Protein AF-A0A7C2MBT2-F1 (afdb_monomer)

Nearest PDB structures (foldseek):
  7o3x-assembly1_E  TM=3.309E-01  e=7.100E+00  Synechocystis sp. PCC 6803 substr. Kazusa
  7o3y-assembly1_E  TM=3.333E-01  e=7.543E+00  Synechocystis sp. PCC 6803 substr. Kazusa
  2rd0-assembly1_B  TM=3.664E-01  e=9.608E+00  Homo sapiens

Mean predicted aligned error: 7.95 Å

pLDDT: mean 87.34, std 17.24, range [33.19, 97.88]

Sequence (117 aa):
MTTVTIEDKYVEALSALGDIQAAVDLALHRYTIEQITAKIAHLRRRAAEYQARYGLDYSTFVHRVAEDESFVHAVETNISPTWEIDLADWEFCTKGIEDWTNNFEMEPRYAEERYLP

Radius of gyration: 22.5 Å; Cα contacts (8 Å, |Δi|>4): 49; chains: 1; bounding box: 46×38×55 Å

Structure (mmCIF, N/CA/C/O backbone):
data_AF-A0A7C2MBT2-F1
#
_entry.id   AF-A0A7C2MBT2-F1
#
loop_
_atom_site.group_PDB
_atom_site.id
_atom_site.type_symbol
_atom_site.label_atom_id
_atom_site.label_alt_id
_atom_site.label_comp_id
_atom_site.label_asym_id
_atom_site.label_entity_id
_atom_site.label_seq_id
_atom_site.pdbx_PDB_ins_code
_atom_site.Cartn_x
_atom_site.Cartn_y
_atom_site.Cartn_z
_atom_site.occupancy
_atom_site.B_iso_or_equiv
_atom_site.auth_seq_id
_atom_site.auth_comp_id
_atom_site.auth_asym_id
_atom_site.auth_atom_id
_atom_site.pdbx_PDB_model_num
ATOM 1 N N . MET A 1 1 ? 0.068 -0.090 28.582 1.00 57.78 1 MET A N 1
ATOM 2 C CA . MET A 1 1 ? -1.279 0.511 28.516 1.00 57.78 1 MET A CA 1
ATOM 3 C C . MET A 1 1 ? -1.139 1.944 28.061 1.00 57.78 1 MET A C 1
ATOM 5 O O . MET A 1 1 ? -0.291 2.650 28.593 1.00 57.78 1 MET A O 1
ATOM 9 N N . THR A 1 2 ? -1.955 2.338 27.093 1.00 79.06 2 THR A N 1
ATOM 10 C CA . THR A 1 2 ? -2.062 3.714 26.601 1.00 79.06 2 THR A CA 1
ATOM 11 C C . THR A 1 2 ? -3.475 4.189 26.915 1.00 79.06 2 THR A C 1
ATOM 13 O O . THR A 1 2 ? -4.417 3.426 26.718 1.00 79.06 2 THR A O 1
ATOM 16 N N . THR A 1 3 ? -3.632 5.409 27.426 1.00 87.50 3 THR A N 1
ATOM 17 C CA . THR A 1 3 ? -4.951 5.974 27.745 1.00 87.50 3 THR A CA 1
ATOM 18 C C . THR A 1 3 ? -5.448 6.814 26.577 1.00 87.50 3 THR A C 1
ATOM 20 O O . THR A 1 3 ? -4.705 7.638 26.048 1.00 87.50 3 THR A O 1
ATOM 23 N N . VAL A 1 4 ? -6.710 6.621 26.198 1.00 84.25 4 VAL A N 1
ATOM 24 C CA . VAL A 1 4 ? -7.413 7.412 25.182 1.00 84.25 4 VAL A CA 1
ATOM 25 C C . VAL A 1 4 ? -8.663 8.033 25.792 1.00 84.25 4 VAL A C 1
ATOM 27 O O . VAL A 1 4 ? -9.378 7.385 26.552 1.00 84.25 4 VAL A O 1
ATOM 30 N N . THR A 1 5 ? -8.910 9.299 25.469 1.00 90.88 5 THR A N 1
ATOM 31 C CA . THR A 1 5 ? -10.104 10.024 25.911 1.00 90.88 5 THR A CA 1
ATOM 32 C C . THR A 1 5 ? -11.270 9.701 24.984 1.00 90.88 5 THR A C 1
ATOM 34 O O . THR A 1 5 ? -11.134 9.811 23.766 1.00 90.88 5 THR A O 1
ATOM 37 N N . ILE A 1 6 ? -12.417 9.344 25.557 1.00 88.38 6 ILE A N 1
ATOM 38 C CA . ILE A 1 6 ? -13.667 9.094 24.832 1.00 88.38 6 ILE A CA 1
ATOM 39 C C . ILE A 1 6 ? -14.788 9.947 25.423 1.00 88.38 6 ILE A C 1
ATOM 41 O O . ILE A 1 6 ? -14.749 10.287 26.602 1.00 88.38 6 ILE A O 1
ATOM 45 N N . GLU A 1 7 ? -15.765 10.326 24.599 1.00 93.44 7 GLU A N 1
ATOM 46 C CA . GLU A 1 7 ? -16.924 11.082 25.079 1.00 93.44 7 GLU A CA 1
ATOM 47 C C . GLU A 1 7 ? -17.812 10.215 25.983 1.00 93.44 7 GLU A C 1
ATOM 49 O O . GLU A 1 7 ? -18.120 9.069 25.639 1.00 93.44 7 GLU A O 1
ATOM 54 N N . ASP A 1 8 ? -18.302 10.800 27.079 1.00 92.50 8 ASP A N 1
ATOM 55 C CA . ASP A 1 8 ? -19.119 10.117 28.093 1.00 92.50 8 ASP A CA 1
ATOM 56 C C . ASP A 1 8 ? -20.351 9.419 27.500 1.00 92.50 8 ASP A C 1
ATOM 58 O O . ASP A 1 8 ? -20.700 8.315 27.912 1.00 92.50 8 ASP A O 1
ATOM 62 N N . LYS A 1 9 ? -20.953 9.992 26.449 1.00 93.56 9 LYS A N 1
ATOM 63 C CA . LYS A 1 9 ? -22.111 9.400 25.754 1.00 93.56 9 LYS A CA 1
ATOM 64 C C . LYS A 1 9 ? -21.844 7.982 25.231 1.00 93.56 9 LYS A C 1
ATOM 66 O O . LYS A 1 9 ? -22.758 7.162 25.179 1.00 93.56 9 LYS A O 1
ATOM 71 N N . TYR A 1 10 ? -20.606 7.684 24.827 1.00 90.06 10 TYR A N 1
ATOM 72 C CA . TYR A 1 10 ? -20.228 6.348 24.364 1.00 90.06 10 TYR A CA 1
ATOM 73 C C . TYR A 1 10 ? -19.991 5.405 25.541 1.00 90.06 10 TYR A C 1
ATOM 75 O O . TYR A 1 10 ? -20.359 4.237 25.459 1.00 90.06 10 TYR A O 1
ATOM 83 N N . VAL A 1 11 ? -19.431 5.911 26.644 1.00 90.38 11 VAL A N 1
ATOM 84 C CA . VAL A 1 11 ? -19.243 5.147 27.885 1.00 90.38 11 VAL A CA 1
ATOM 85 C C . VAL A 1 11 ? -20.592 4.719 28.444 1.00 90.38 11 VAL A C 1
ATOM 87 O O . VAL A 1 11 ? -20.781 3.539 28.714 1.00 90.38 11 VAL A O 1
ATOM 90 N N . GLU A 1 12 ? -21.546 5.641 28.568 1.00 90.69 12 GLU A N 1
ATOM 91 C CA . GLU A 1 12 ? -22.898 5.356 29.060 1.00 90.69 12 GLU A CA 1
ATOM 92 C C . GLU A 1 12 ? -23.613 4.313 28.194 1.00 90.69 12 GLU A C 1
ATOM 94 O O . GLU A 1 12 ? -24.139 3.326 28.712 1.00 90.69 12 GLU A O 1
ATOM 99 N N . ALA A 1 13 ? -23.576 4.488 26.868 1.00 90.19 13 ALA A N 1
ATOM 100 C CA . ALA A 1 13 ? -24.195 3.554 25.935 1.00 90.19 13 ALA A CA 1
ATOM 101 C C . ALA A 1 13 ? -23.555 2.157 25.994 1.00 90.19 13 ALA A C 1
ATOM 103 O O . ALA A 1 13 ? -24.272 1.161 26.043 1.00 90.19 13 ALA A O 1
ATOM 104 N N . LEU A 1 14 ? -22.221 2.065 26.013 1.00 89.00 14 LEU A N 1
ATOM 105 C CA . LEU A 1 14 ? -21.512 0.782 26.051 1.00 89.00 14 LEU A CA 1
ATOM 106 C C . LEU A 1 14 ? -21.637 0.091 27.414 1.00 89.00 14 LEU A C 1
ATOM 108 O O . LEU A 1 14 ? -21.810 -1.124 27.454 1.00 89.00 14 LEU A O 1
ATOM 112 N N . SER A 1 15 ? -21.640 0.854 28.513 1.00 89.12 15 SER A N 1
ATOM 113 C CA . SER A 1 15 ? -21.834 0.326 29.874 1.00 89.12 15 SER A CA 1
ATOM 114 C C . SER A 1 15 ? -23.186 -0.365 30.025 1.00 89.12 15 SER A C 1
ATOM 116 O O . SER A 1 15 ? -23.295 -1.382 30.703 1.00 89.12 15 SER A O 1
ATOM 118 N N . ALA A 1 16 ? -24.227 0.176 29.383 1.00 91.50 16 ALA A N 1
ATOM 119 C CA . ALA A 1 16 ? -25.557 -0.427 29.377 1.00 91.50 16 ALA A CA 1
ATOM 120 C C . ALA A 1 16 ? -25.608 -1.756 28.597 1.00 91.50 16 ALA A C 1
ATOM 122 O O . ALA A 1 16 ? -26.509 -2.563 28.824 1.00 91.50 16 ALA A O 1
ATOM 123 N N . LEU A 1 17 ? -24.660 -1.984 27.681 1.00 88.50 17 LEU A N 1
ATOM 124 C CA . LEU A 1 17 ? -24.587 -3.173 26.827 1.00 88.50 17 LEU A CA 1
ATOM 125 C C . LEU A 1 17 ? -23.638 -4.254 27.367 1.00 88.50 17 LEU A C 1
ATOM 127 O O . LEU A 1 17 ? -23.700 -5.390 26.899 1.00 88.50 17 LEU A O 1
ATOM 131 N N . GLY A 1 18 ? -22.790 -3.931 28.348 1.00 89.88 18 GLY A N 1
ATOM 132 C CA . GLY A 1 18 ? -21.921 -4.893 29.020 1.00 89.88 18 GLY A CA 1
ATOM 133 C C . GLY A 1 18 ? -20.509 -4.366 29.261 1.00 89.88 18 GLY A C 1
ATOM 134 O O . GLY A 1 18 ? -20.313 -3.227 29.681 1.00 89.88 18 GLY A O 1
ATOM 135 N N . ASP A 1 19 ? -19.519 -5.229 29.037 1.00 90.69 19 ASP A N 1
ATOM 136 C CA . ASP A 1 19 ? -18.109 -4.913 29.259 1.00 90.69 19 ASP A CA 1
ATOM 137 C C . ASP A 1 19 ? -17.586 -3.919 28.208 1.00 90.69 19 ASP A C 1
ATOM 139 O O . ASP A 1 19 ? -17.388 -4.255 27.036 1.00 90.69 19 ASP A O 1
ATOM 143 N N . ILE A 1 20 ? -17.342 -2.684 28.654 1.00 90.31 20 ILE A N 1
ATOM 144 C CA . ILE A 1 20 ? -16.816 -1.594 27.826 1.00 90.31 20 ILE A CA 1
ATOM 145 C C . ILE A 1 20 ? -15.449 -1.956 27.254 1.00 90.31 20 ILE A C 1
ATOM 147 O O . ILE A 1 20 ? -15.187 -1.645 26.094 1.00 90.31 20 ILE A O 1
ATOM 151 N N . GLN A 1 21 ? -14.583 -2.607 28.035 1.00 87.69 21 GLN A N 1
ATOM 152 C CA . GLN A 1 21 ? -13.237 -2.941 27.583 1.00 87.69 21 GLN A CA 1
ATOM 153 C C . GLN A 1 21 ? -13.312 -3.925 26.416 1.00 87.69 21 GLN A C 1
ATOM 155 O O . GLN A 1 21 ? -12.739 -3.664 25.362 1.00 87.69 21 GLN A O 1
ATOM 160 N N . ALA A 1 22 ? -14.113 -4.986 26.551 1.00 89.12 22 ALA A N 1
ATOM 161 C CA . ALA A 1 22 ? -14.337 -5.944 25.472 1.00 89.12 22 ALA A CA 1
ATOM 162 C C . ALA A 1 22 ? -14.957 -5.291 24.221 1.00 89.12 22 ALA A C 1
ATOM 164 O O . ALA A 1 22 ? -14.578 -5.615 23.093 1.00 89.12 22 ALA A O 1
ATOM 165 N N . ALA A 1 23 ? -15.894 -4.352 24.400 1.00 89.62 23 ALA A N 1
ATOM 166 C CA . ALA A 1 23 ? -16.501 -3.624 23.288 1.00 89.62 23 ALA A CA 1
ATOM 167 C C . ALA A 1 23 ? -15.492 -2.719 22.559 1.00 89.62 23 ALA A C 1
ATOM 169 O O . ALA A 1 23 ? -15.475 -2.682 21.326 1.00 89.62 23 ALA A O 1
ATOM 170 N N . VAL A 1 24 ? -14.638 -2.017 23.309 1.00 90.12 24 VAL A N 1
ATOM 171 C CA . VAL A 1 24 ? -13.567 -1.173 22.766 1.00 90.12 24 VAL A CA 1
ATOM 172 C C . VAL A 1 24 ? -12.526 -2.024 22.046 1.00 90.12 24 VAL A C 1
ATOM 174 O O . VAL A 1 24 ? -12.178 -1.703 20.912 1.00 90.12 24 VAL A O 1
ATOM 177 N N . ASP A 1 25 ? -12.084 -3.132 22.639 1.00 89.75 25 ASP A N 1
ATOM 178 C CA . ASP A 1 25 ? -11.103 -4.033 22.027 1.00 89.75 25 ASP A CA 1
ATOM 179 C C . ASP A 1 25 ? -11.623 -4.607 20.703 1.00 89.75 25 ASP A C 1
ATOM 181 O O . ASP A 1 25 ? -10.910 -4.610 19.697 1.00 89.75 25 ASP A O 1
ATOM 185 N N . LEU A 1 26 ? -12.897 -5.012 20.655 1.00 89.56 26 LEU A N 1
ATOM 186 C CA . LEU A 1 26 ? -13.532 -5.481 19.423 1.00 89.56 26 LEU A CA 1
ATOM 187 C C . LEU A 1 26 ? -13.624 -4.377 18.360 1.00 89.56 26 LEU A C 1
ATOM 189 O O . LEU A 1 26 ? -13.372 -4.633 17.179 1.00 89.56 26 LEU A O 1
ATOM 193 N N . ALA A 1 27 ? -14.005 -3.160 18.757 1.00 90.25 27 ALA A N 1
ATOM 194 C CA . ALA A 1 27 ? -14.100 -2.025 17.845 1.00 90.25 27 ALA A CA 1
ATOM 195 C C . ALA A 1 27 ? -12.727 -1.659 17.264 1.00 90.25 27 ALA A C 1
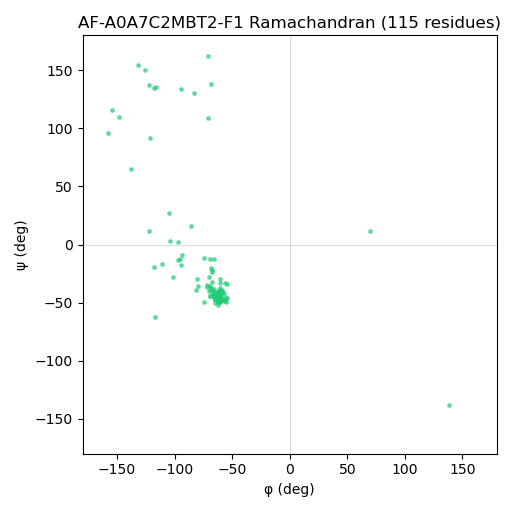ATOM 197 O O . ALA A 1 27 ? -12.606 -1.478 16.052 1.00 90.25 27 ALA A O 1
ATOM 198 N N . LEU A 1 28 ? -11.691 -1.620 18.108 1.00 91.00 28 LEU A N 1
ATOM 199 C CA . LEU A 1 28 ? -10.315 -1.374 17.689 1.00 91.00 28 LEU A CA 1
ATOM 200 C C . LEU A 1 28 ? -9.818 -2.472 16.755 1.00 91.00 28 LEU A C 1
ATOM 202 O O . LEU A 1 28 ? -9.302 -2.153 15.692 1.00 91.00 28 LEU A O 1
ATOM 206 N N . HIS A 1 29 ? -10.040 -3.746 17.082 1.00 89.06 29 HIS A N 1
ATOM 207 C CA . HIS A 1 29 ? -9.633 -4.856 16.223 1.00 89.06 29 HIS A CA 1
ATOM 208 C C . HIS A 1 29 ? -10.259 -4.761 14.823 1.00 89.06 29 HIS A C 1
ATOM 210 O O . HIS A 1 29 ? -9.555 -4.842 13.815 1.00 89.06 29 HIS A O 1
ATOM 216 N N . ARG A 1 30 ? -11.574 -4.509 14.745 1.00 91.00 30 ARG A N 1
ATOM 217 C CA . ARG A 1 30 ? -12.282 -4.325 13.467 1.00 91.00 30 ARG A CA 1
ATOM 218 C C . ARG A 1 30 ? -11.750 -3.133 12.682 1.00 91.00 30 ARG A C 1
ATOM 220 O O . ARG A 1 30 ? -11.489 -3.261 11.489 1.00 91.00 30 ARG A O 1
ATOM 227 N N . TYR A 1 31 ? -11.565 -1.998 13.351 1.00 93.25 31 TYR A N 1
ATOM 228 C CA . TYR A 1 31 ? -11.034 -0.798 12.717 1.00 93.25 31 TYR A CA 1
ATOM 229 C C . TYR A 1 31 ? -9.605 -1.019 12.208 1.00 93.25 31 TYR A C 1
ATOM 231 O O . TYR A 1 31 ? -9.286 -0.642 11.085 1.00 93.25 31 TYR A O 1
ATOM 239 N N . THR A 1 32 ? -8.750 -1.692 12.978 1.00 91.06 32 THR A N 1
ATOM 240 C CA . THR A 1 32 ? -7.387 -2.029 12.559 1.00 91.06 32 THR A CA 1
ATOM 241 C C . THR A 1 32 ? -7.380 -2.911 11.308 1.00 91.06 32 THR A C 1
ATOM 243 O O . THR A 1 32 ? -6.654 -2.591 10.366 1.00 91.06 32 THR A O 1
ATOM 246 N N . ILE A 1 33 ? -8.224 -3.951 11.242 1.00 90.00 33 ILE A N 1
ATOM 247 C CA . ILE A 1 33 ? -8.391 -4.778 10.030 1.00 90.00 33 ILE A CA 1
ATOM 248 C C . ILE A 1 33 ? -8.784 -3.914 8.833 1.00 90.00 33 ILE A C 1
ATOM 250 O O . ILE A 1 33 ? -8.198 -4.034 7.754 1.00 90.00 33 ILE A O 1
ATOM 254 N N . GLU A 1 34 ? -9.781 -3.048 9.013 1.00 92.50 34 GLU A N 1
ATOM 255 C CA . GLU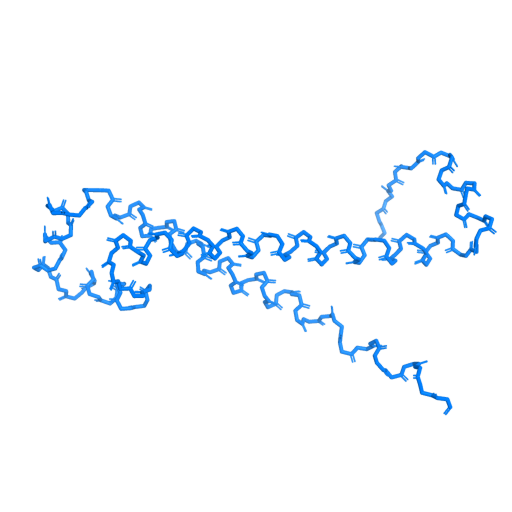 A 1 34 ? -10.289 -2.183 7.953 1.00 92.50 34 GLU A CA 1
ATOM 256 C C . GLU A 1 34 ? -9.193 -1.250 7.426 1.00 92.50 34 GLU A C 1
ATOM 258 O O . GLU A 1 34 ? -8.971 -1.179 6.216 1.00 92.50 34 GLU A O 1
ATOM 263 N N . GLN A 1 35 ? -8.450 -0.595 8.322 1.00 94.56 35 GLN A N 1
ATOM 264 C CA . GLN A 1 35 ? -7.370 0.319 7.950 1.00 94.56 35 GLN A CA 1
ATOM 265 C C . GLN A 1 35 ? -6.230 -0.397 7.220 1.00 94.56 35 GLN A C 1
ATOM 267 O O . GLN A 1 35 ? -5.736 0.105 6.207 1.00 94.56 35 GLN A O 1
ATOM 272 N N . ILE A 1 36 ? -5.831 -1.585 7.680 1.00 90.44 36 ILE A N 1
ATOM 273 C CA . ILE A 1 36 ? -4.789 -2.385 7.022 1.00 90.44 36 ILE A CA 1
ATOM 274 C C . ILE A 1 36 ? -5.258 -2.841 5.641 1.00 90.44 36 ILE A C 1
ATOM 276 O O . ILE A 1 36 ? -4.536 -2.683 4.656 1.00 90.44 36 ILE A O 1
ATOM 280 N N . THR A 1 37 ? -6.492 -3.334 5.538 1.00 91.88 37 THR A N 1
ATOM 281 C CA . THR A 1 37 ? -7.076 -3.766 4.263 1.00 91.88 37 THR A CA 1
ATOM 282 C C . THR A 1 37 ? -7.134 -2.607 3.269 1.00 91.88 37 THR A C 1
ATOM 284 O O . THR A 1 37 ? -6.723 -2.757 2.116 1.00 91.88 37 THR A O 1
ATOM 287 N N . ALA A 1 38 ? -7.575 -1.427 3.714 1.00 94.38 38 ALA A N 1
ATOM 288 C CA . ALA A 1 38 ? -7.597 -0.217 2.899 1.00 94.38 38 ALA A CA 1
ATOM 289 C C . ALA A 1 38 ? -6.185 0.200 2.459 1.00 94.38 38 ALA A C 1
ATOM 291 O O . ALA A 1 38 ? -5.976 0.548 1.292 1.00 94.38 38 ALA A O 1
ATOM 292 N N . LYS A 1 39 ? -5.195 0.111 3.357 1.00 95.06 39 LYS A N 1
ATOM 293 C CA . LYS A 1 39 ? -3.794 0.416 3.050 1.00 95.06 39 LYS A CA 1
ATOM 294 C C . LYS A 1 39 ? -3.223 -0.535 2.000 1.00 95.06 39 LYS A C 1
ATOM 296 O O . LYS A 1 39 ? -2.661 -0.063 1.012 1.00 95.06 39 LYS A O 1
ATOM 301 N N . ILE A 1 40 ? -3.412 -1.843 2.163 1.00 95.31 40 ILE A N 1
ATOM 302 C CA . ILE A 1 40 ? -2.974 -2.859 1.196 1.00 95.31 40 ILE A CA 1
ATOM 303 C C . ILE A 1 40 ? -3.661 -2.639 -0.155 1.00 95.31 40 ILE A C 1
ATOM 305 O O . ILE A 1 40 ? -2.996 -2.650 -1.190 1.00 95.31 40 ILE A O 1
ATOM 309 N N . ALA A 1 41 ? -4.974 -2.392 -0.170 1.00 95.88 41 ALA A N 1
ATOM 310 C CA . ALA A 1 41 ? -5.718 -2.135 -1.401 1.00 95.88 41 ALA A CA 1
ATOM 311 C C . ALA A 1 41 ? -5.203 -0.888 -2.140 1.00 95.88 41 ALA A C 1
ATOM 313 O O . ALA A 1 41 ? -5.068 -0.906 -3.365 1.00 95.88 41 ALA A O 1
ATOM 314 N N . HIS A 1 42 ? -4.872 0.176 -1.405 1.00 96.81 42 HIS A N 1
ATOM 315 C CA . HIS A 1 42 ? -4.274 1.381 -1.970 1.00 96.81 42 HIS A CA 1
ATOM 316 C C . HIS A 1 42 ? -2.897 1.108 -2.595 1.00 96.81 42 HIS A C 1
ATOM 318 O O . HIS A 1 42 ? -2.664 1.500 -3.738 1.00 96.81 42 HIS A O 1
ATOM 324 N N . LEU A 1 43 ? -2.009 0.396 -1.892 1.00 96.94 43 LEU A N 1
ATOM 325 C CA . LEU A 1 43 ? -0.682 0.040 -2.413 1.00 96.94 43 LEU A CA 1
ATOM 326 C C . LEU A 1 43 ? -0.782 -0.875 -3.642 1.00 96.94 43 LEU A C 1
ATOM 328 O O . LEU A 1 43 ? -0.096 -0.643 -4.633 1.00 96.94 43 LEU A O 1
ATOM 332 N N . ARG A 1 44 ? -1.690 -1.862 -3.623 1.00 97.06 44 ARG A N 1
ATOM 333 C CA . ARG A 1 44 ? -1.951 -2.748 -4.772 1.00 97.06 44 ARG A CA 1
ATOM 334 C C . ARG A 1 44 ? -2.434 -1.977 -5.993 1.00 97.06 44 ARG A C 1
ATOM 336 O O . ARG A 1 44 ? -1.996 -2.272 -7.098 1.00 97.06 44 ARG A O 1
ATOM 343 N N . ARG A 1 45 ? -3.314 -0.987 -5.808 1.00 97.69 45 ARG A N 1
ATOM 344 C CA . ARG A 1 45 ? -3.789 -0.143 -6.912 1.00 97.69 45 ARG A CA 1
ATOM 345 C C . ARG A 1 45 ? -2.637 0.627 -7.556 1.00 97.69 45 ARG A C 1
ATOM 347 O O . ARG A 1 45 ? -2.503 0.575 -8.770 1.00 97.69 45 ARG A O 1
ATOM 354 N N . ARG A 1 46 ? -1.783 1.262 -6.750 1.00 97.19 46 ARG A N 1
ATOM 355 C CA . ARG A 1 46 ? -0.600 1.985 -7.249 1.00 97.19 46 ARG A CA 1
ATOM 356 C C . ARG A 1 46 ? 0.385 1.056 -7.959 1.00 97.19 46 ARG A C 1
ATOM 358 O O . ARG A 1 46 ? 0.810 1.348 -9.068 1.00 97.19 46 ARG A O 1
ATOM 365 N N . ALA A 1 47 ? 0.677 -0.109 -7.380 1.00 96.88 47 ALA A N 1
ATOM 366 C CA . ALA A 1 47 ? 1.515 -1.119 -8.029 1.00 96.88 47 ALA A CA 1
ATOM 367 C C . ALA A 1 47 ? 0.938 -1.575 -9.385 1.00 96.88 47 ALA A C 1
ATOM 369 O O . ALA A 1 47 ? 1.679 -1.736 -10.353 1.00 96.88 47 ALA A O 1
ATOM 370 N N . ALA A 1 48 ? -0.387 -1.733 -9.482 1.00 96.94 48 ALA A N 1
ATOM 371 C CA . ALA A 1 48 ? -1.058 -2.091 -10.730 1.00 96.94 48 ALA A CA 1
ATOM 372 C C . ALA A 1 48 ? -0.985 -0.977 -11.791 1.00 96.94 48 ALA A C 1
ATOM 374 O O . ALA A 1 48 ? -0.910 -1.282 -12.980 1.00 96.94 48 ALA A O 1
ATOM 375 N N . GLU A 1 49 ? -0.969 0.299 -11.391 1.00 97.62 49 GLU A N 1
ATOM 376 C CA . GLU A 1 49 ? -0.761 1.425 -12.312 1.00 97.62 49 GLU A CA 1
ATOM 377 C C . GLU A 1 49 ? 0.624 1.356 -12.972 1.00 97.62 49 GLU A C 1
ATOM 379 O O . GLU A 1 49 ? 0.737 1.567 -14.181 1.00 97.62 49 GLU A O 1
ATOM 384 N N . TYR A 1 50 ? 1.664 0.987 -12.219 1.00 97.81 50 TYR A N 1
ATOM 385 C CA . TYR A 1 50 ? 3.005 0.780 -12.770 1.00 97.81 50 TYR A CA 1
ATOM 386 C C . TYR A 1 50 ? 3.087 -0.452 -13.665 1.00 97.81 50 TYR A C 1
ATOM 388 O O . TYR A 1 50 ? 3.603 -0.364 -14.778 1.00 97.81 50 TYR A O 1
ATOM 396 N N . GLN A 1 51 ? 2.499 -1.573 -13.245 1.00 97.31 51 GLN A N 1
ATOM 397 C CA . 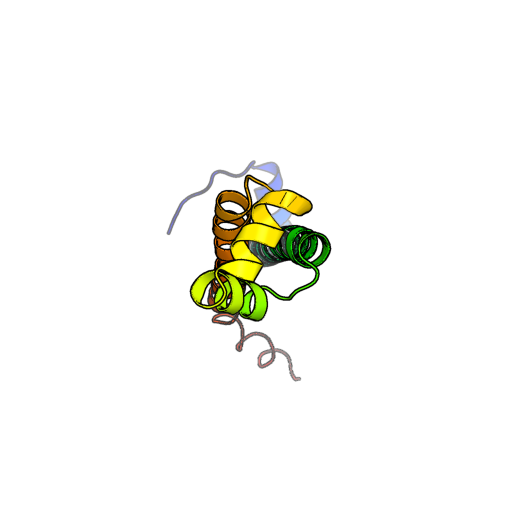GLN A 1 51 ? 2.422 -2.768 -14.084 1.00 97.31 51 GLN A CA 1
ATOM 398 C C . GLN A 1 51 ? 1.710 -2.486 -15.416 1.00 97.31 51 GLN A C 1
ATOM 400 O O . GLN A 1 51 ? 2.158 -2.939 -16.467 1.00 97.31 51 GLN A O 1
ATOM 405 N N . ALA A 1 52 ? 0.632 -1.698 -15.397 1.00 97.56 52 ALA A N 1
ATOM 406 C CA . ALA A 1 52 ? -0.062 -1.282 -16.612 1.00 97.56 52 ALA A CA 1
ATOM 407 C C . ALA A 1 52 ? 0.784 -0.327 -17.473 1.00 97.56 52 ALA A C 1
ATOM 409 O O . ALA A 1 52 ? 0.774 -0.448 -18.696 1.00 97.56 52 ALA A O 1
ATOM 410 N N . ARG A 1 53 ? 1.528 0.599 -16.850 1.00 97.06 53 ARG A N 1
ATOM 411 C CA . ARG A 1 53 ? 2.411 1.554 -17.542 1.00 97.06 53 ARG A CA 1
ATOM 412 C C . ARG A 1 53 ? 3.570 0.860 -18.256 1.00 97.06 53 ARG A C 1
ATOM 414 O O . ARG A 1 53 ? 3.864 1.198 -19.397 1.00 97.06 53 ARG A O 1
ATOM 421 N N . TYR A 1 54 ? 4.222 -0.084 -17.584 1.00 96.75 54 TYR A N 1
ATOM 422 C CA . TYR A 1 54 ? 5.433 -0.745 -18.078 1.00 96.75 54 TYR A CA 1
ATOM 423 C C . TYR A 1 54 ? 5.165 -2.075 -18.790 1.00 96.75 54 TYR A C 1
ATOM 425 O O . TYR A 1 54 ? 6.056 -2.609 -19.446 1.00 96.75 54 TYR A O 1
ATOM 433 N N . GLY A 1 55 ? 3.947 -2.614 -18.679 1.00 96.69 55 GLY A N 1
ATOM 434 C CA . GLY A 1 55 ? 3.531 -3.856 -19.335 1.00 96.69 55 GLY A CA 1
ATOM 435 C C . GLY A 1 55 ? 4.195 -5.120 -18.780 1.00 96.69 55 GLY A C 1
ATOM 436 O O . GLY A 1 55 ? 4.099 -6.179 -19.396 1.00 96.69 55 GLY A O 1
ATOM 437 N N . LEU A 1 56 ? 4.873 -5.017 -17.637 1.00 96.19 56 LEU A N 1
ATOM 438 C CA . LEU A 1 56 ? 5.620 -6.088 -16.977 1.00 96.19 56 LEU A CA 1
ATOM 439 C C . LEU A 1 56 ? 5.246 -6.122 -15.497 1.00 96.19 56 LEU A C 1
ATOM 441 O O . LEU A 1 56 ? 4.848 -5.103 -14.942 1.00 96.19 56 LEU A O 1
ATOM 445 N N . ASP A 1 57 ? 5.376 -7.274 -14.846 1.00 97.19 57 ASP A N 1
ATOM 446 C CA . ASP A 1 57 ? 5.339 -7.322 -13.386 1.00 97.19 57 ASP A CA 1
ATOM 447 C C . ASP A 1 57 ? 6.609 -6.692 -12.780 1.00 97.19 57 ASP A C 1
ATOM 449 O O . ASP A 1 57 ? 7.632 -6.538 -13.454 1.00 97.19 57 ASP A O 1
ATOM 453 N N . TYR A 1 58 ? 6.538 -6.348 -11.491 1.00 96.69 58 TYR A N 1
ATOM 454 C CA . TYR A 1 58 ? 7.620 -5.673 -10.769 1.00 96.69 58 TYR A CA 1
ATOM 455 C C . TYR A 1 58 ? 8.951 -6.429 -10.854 1.00 96.69 58 TYR A C 1
ATOM 457 O O . TYR A 1 58 ? 9.984 -5.829 -11.144 1.00 96.69 58 TYR A O 1
ATOM 465 N N . SER A 1 59 ? 8.932 -7.748 -10.637 1.00 96.75 59 SER A N 1
ATOM 466 C CA . SER A 1 59 ? 10.155 -8.552 -10.575 1.00 96.75 59 SER A CA 1
ATOM 467 C C . SER A 1 59 ? 10.857 -8.620 -11.931 1.00 96.75 59 SER A C 1
ATOM 469 O O . SER A 1 59 ? 12.068 -8.411 -12.017 1.00 96.75 59 SER A O 1
ATOM 471 N N . THR A 1 60 ? 10.084 -8.803 -13.004 1.00 97.56 60 THR A N 1
ATOM 472 C CA . THR A 1 60 ? 10.598 -8.788 -14.373 1.00 97.56 60 THR A CA 1
ATOM 473 C C . THR A 1 60 ? 11.130 -7.406 -14.746 1.00 97.56 60 THR A C 1
ATOM 475 O O . THR A 1 60 ? 12.196 -7.306 -15.353 1.00 97.56 60 THR A O 1
ATOM 478 N N . PHE A 1 61 ? 10.426 -6.331 -14.377 1.00 97.69 61 PHE A N 1
ATOM 479 C CA . PHE A 1 61 ? 10.877 -4.968 -14.661 1.00 97.69 61 PHE A CA 1
ATOM 480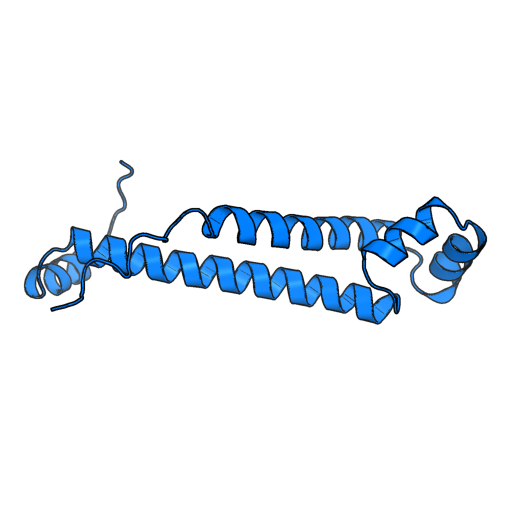 C C . PHE A 1 61 ? 12.218 -4.663 -13.980 1.00 97.69 61 PHE A C 1
ATOM 482 O O . PHE A 1 61 ? 13.153 -4.250 -14.664 1.00 97.69 61 PHE A O 1
ATOM 489 N N . VAL A 1 62 ? 12.341 -4.946 -12.675 1.00 97.31 62 VAL A N 1
ATOM 490 C CA . VAL A 1 62 ? 13.583 -4.778 -11.892 1.00 97.31 62 VAL A CA 1
ATOM 491 C C . VAL A 1 62 ? 14.749 -5.538 -12.520 1.00 97.31 62 VAL A C 1
ATOM 493 O O . VAL A 1 62 ? 15.832 -4.984 -12.687 1.00 97.31 62 VAL A O 1
ATOM 496 N N . HIS A 1 63 ? 14.527 -6.794 -12.904 1.00 97.75 63 HIS A N 1
ATOM 497 C CA . HIS A 1 63 ? 15.561 -7.610 -13.532 1.00 97.75 63 HIS A CA 1
ATOM 498 C C . HIS A 1 63 ? 16.035 -7.006 -14.860 1.00 97.75 63 HIS A C 1
ATOM 500 O O . HIS A 1 63 ? 17.232 -6.940 -15.130 1.00 97.75 63 HIS A O 1
ATOM 506 N N . ARG A 1 64 ? 15.109 -6.541 -15.708 1.00 97.38 64 ARG A N 1
ATOM 507 C CA . ARG A 1 64 ? 15.469 -5.986 -17.019 1.00 97.38 64 ARG A CA 1
ATOM 508 C C . ARG A 1 64 ? 16.185 -4.646 -16.920 1.00 97.38 64 ARG A C 1
ATOM 510 O O . ARG A 1 64 ? 17.143 -4.450 -17.655 1.00 97.38 64 ARG A O 1
ATOM 517 N N . VAL A 1 65 ? 15.784 -3.750 -16.018 1.00 96.50 65 VAL A N 1
ATOM 518 C CA . VAL A 1 65 ? 16.511 -2.476 -15.851 1.00 96.50 65 VAL A CA 1
ATOM 519 C C . VAL A 1 65 ? 17.916 -2.665 -15.271 1.00 96.50 65 VAL A C 1
ATOM 521 O O . VAL A 1 65 ? 18.776 -1.820 -15.492 1.00 96.50 65 VAL A O 1
ATOM 524 N N . ALA A 1 66 ? 18.170 -3.769 -14.560 1.00 95.31 66 ALA A N 1
ATOM 525 C CA . ALA A 1 66 ? 19.488 -4.084 -14.013 1.00 95.31 66 ALA A CA 1
ATOM 526 C C . ALA A 1 66 ? 20.454 -4.697 -15.045 1.00 95.31 66 ALA A C 1
ATOM 528 O O . ALA A 1 66 ? 21.665 -4.527 -14.916 1.00 95.31 66 ALA A O 1
ATOM 529 N N . GLU A 1 67 ? 19.938 -5.418 -16.046 1.00 95.56 67 GLU A N 1
ATOM 530 C CA . GLU A 1 67 ? 20.761 -6.238 -16.951 1.00 95.56 67 GLU A CA 1
ATOM 531 C C . GLU A 1 67 ? 20.712 -5.822 -18.431 1.00 95.56 67 GLU A C 1
ATOM 533 O O . GLU A 1 67 ? 21.599 -6.193 -19.200 1.00 95.56 67 GLU A O 1
ATOM 538 N N . ASP A 1 68 ? 19.695 -5.068 -18.857 1.00 96.62 68 ASP A N 1
ATOM 539 C CA . ASP A 1 68 ? 19.429 -4.750 -20.264 1.00 96.62 68 ASP A CA 1
ATOM 540 C C . ASP A 1 68 ? 19.441 -3.228 -20.493 1.00 96.62 68 ASP A C 1
ATOM 542 O O . ASP A 1 68 ? 18.427 -2.537 -20.388 1.00 96.62 68 ASP A O 1
ATOM 546 N N . GLU A 1 69 ? 20.613 -2.693 -20.845 1.00 96.06 69 GLU A N 1
ATOM 547 C CA . GLU A 1 69 ? 20.809 -1.263 -21.135 1.00 96.06 69 GLU A CA 1
ATOM 548 C C . GLU A 1 69 ? 19.941 -0.779 -22.312 1.00 96.06 69 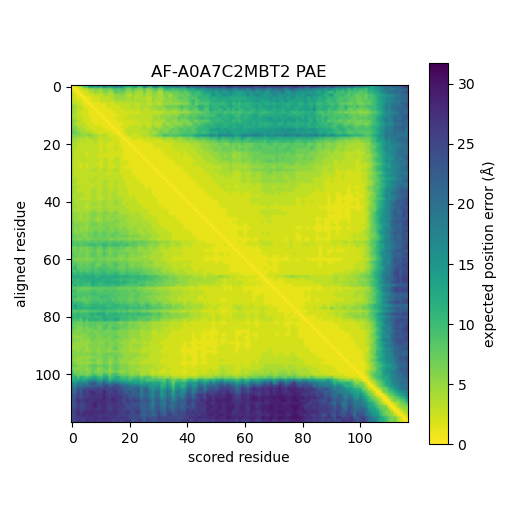GLU A C 1
ATOM 550 O O . GLU A 1 69 ? 19.441 0.348 -22.312 1.00 96.06 69 GLU A O 1
ATOM 555 N N . SER A 1 70 ? 19.694 -1.645 -23.303 1.00 96.75 70 SER A N 1
ATOM 556 C CA . SER A 1 70 ? 18.826 -1.307 -24.439 1.00 96.75 70 SER A CA 1
ATOM 557 C C . SER A 1 70 ? 17.371 -1.155 -24.001 1.00 96.75 70 SER A C 1
ATOM 559 O O . SER A 1 70 ? 16.667 -0.263 -24.480 1.00 96.75 70 SER A O 1
ATOM 561 N N . PHE A 1 71 ? 16.918 -1.993 -23.066 1.00 97.25 71 PHE A N 1
ATOM 562 C CA . PHE A 1 71 ? 15.611 -1.850 -22.437 1.00 97.25 71 PHE A CA 1
ATOM 563 C C . PHE A 1 71 ? 15.509 -0.563 -21.621 1.00 97.25 71 PHE A C 1
ATOM 565 O O . PHE A 1 71 ? 14.526 0.156 -21.791 1.00 97.25 71 PHE A O 1
ATOM 572 N N . VAL A 1 72 ? 16.516 -0.230 -20.806 1.00 97.06 72 VAL A N 1
ATOM 573 C CA . VAL A 1 72 ? 16.541 1.032 -20.042 1.00 97.06 72 VAL A CA 1
ATOM 574 C C . VAL A 1 72 ? 16.379 2.227 -20.977 1.00 97.06 72 VAL A C 1
ATOM 576 O O . VAL A 1 72 ? 15.476 3.041 -20.785 1.00 97.06 72 VAL A O 1
ATOM 579 N N . HIS A 1 73 ? 17.167 2.280 -22.054 1.00 97.12 73 HIS A N 1
ATOM 580 C CA . HIS A 1 73 ? 17.072 3.363 -23.029 1.00 97.12 73 HIS A CA 1
ATOM 581 C C . HIS A 1 73 ? 15.688 3.435 -23.696 1.00 97.12 73 HIS A C 1
ATOM 583 O O . HIS A 1 73 ? 15.137 4.5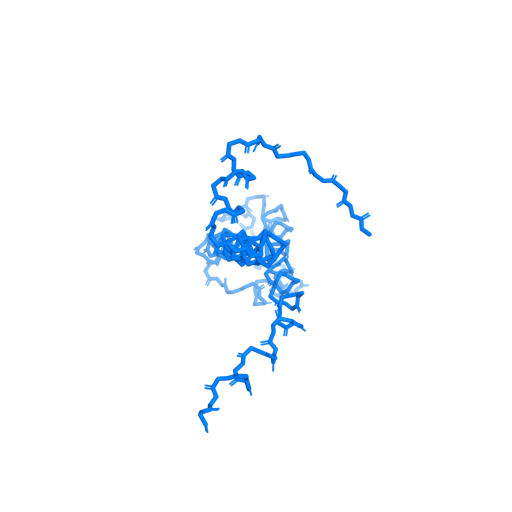21 -23.900 1.00 97.12 73 HIS A O 1
ATOM 589 N N . ALA A 1 74 ? 15.092 2.282 -24.017 1.00 96.88 74 ALA A N 1
ATOM 590 C CA . ALA A 1 74 ? 13.757 2.220 -24.598 1.00 96.88 74 ALA A CA 1
ATOM 591 C C . ALA A 1 74 ? 12.668 2.699 -23.624 1.00 96.88 74 ALA A C 1
ATOM 593 O O . ALA A 1 74 ? 11.753 3.399 -24.057 1.00 96.88 74 ALA A O 1
ATOM 594 N N . VAL A 1 75 ? 12.764 2.351 -22.338 1.00 97.06 75 VAL A N 1
ATOM 595 C CA . VAL A 1 75 ? 11.839 2.802 -21.288 1.00 97.06 75 VAL A CA 1
ATOM 596 C C . VAL A 1 75 ? 11.952 4.310 -21.088 1.00 97.06 75 VAL A C 1
ATOM 598 O O . VAL A 1 75 ? 10.935 5.004 -21.136 1.00 97.06 75 VAL A O 1
ATOM 601 N N . GLU A 1 76 ? 13.172 4.819 -20.923 1.00 97.12 76 GLU A N 1
ATOM 602 C CA . GLU A 1 76 ? 13.434 6.240 -20.687 1.00 97.12 76 GLU A CA 1
ATOM 603 C C . GLU A 1 76 ? 12.950 7.110 -21.853 1.00 97.12 76 GLU A C 1
ATOM 605 O O . GLU A 1 76 ? 12.321 8.149 -21.648 1.00 97.12 76 GLU A O 1
ATOM 610 N N . THR A 1 77 ? 13.179 6.650 -23.085 1.00 96.75 77 THR A N 1
ATOM 611 C CA . THR A 1 77 ? 12.849 7.417 -24.292 1.00 96.75 77 THR A CA 1
ATOM 612 C C . THR A 1 77 ? 11.373 7.312 -24.679 1.00 96.75 77 THR A C 1
ATOM 614 O O . THR A 1 77 ? 10.792 8.295 -25.136 1.00 96.75 77 THR A O 1
ATOM 617 N N . ASN A 1 78 ? 10.757 6.131 -24.539 1.00 96.75 78 ASN A N 1
ATOM 618 C CA . ASN A 1 78 ? 9.440 5.858 -25.133 1.00 96.75 78 ASN A CA 1
ATOM 619 C C . ASN A 1 78 ? 8.301 5.708 -24.121 1.00 96.75 78 ASN A C 1
ATOM 621 O O . ASN A 1 78 ? 7.141 5.758 -24.528 1.00 96.75 78 ASN A O 1
ATOM 625 N N . ILE A 1 79 ? 8.596 5.486 -22.837 1.00 95.81 79 ILE A N 1
ATOM 626 C CA . ILE A 1 79 ? 7.572 5.210 -21.819 1.00 95.81 79 ILE A CA 1
ATOM 627 C C . ILE A 1 79 ? 7.558 6.302 -20.754 1.00 95.81 79 ILE A C 1
ATOM 629 O O . ILE A 1 79 ? 6.540 6.968 -20.571 1.00 95.81 79 ILE A O 1
ATOM 633 N N . SER A 1 80 ? 8.664 6.470 -20.027 1.00 95.00 80 SER A N 1
ATOM 634 C CA . SER A 1 80 ? 8.747 7.394 -18.898 1.00 95.00 80 SER A CA 1
ATOM 635 C C . SER A 1 80 ? 10.196 7.835 -18.673 1.00 95.00 80 SER A C 1
ATOM 637 O O . SER A 1 80 ? 11.017 7.007 -18.275 1.00 95.00 80 SER A O 1
ATOM 639 N N . PRO A 1 81 ? 10.527 9.130 -18.836 1.00 95.62 81 PRO A N 1
ATOM 640 C CA . PRO A 1 81 ? 11.851 9.643 -18.478 1.00 95.62 81 PRO A CA 1
ATOM 641 C C . PRO A 1 81 ? 12.073 9.657 -16.957 1.00 95.62 81 PRO A C 1
ATOM 643 O O . PRO A 1 81 ? 13.189 9.835 -16.490 1.00 95.62 81 PRO A O 1
ATOM 646 N N . THR A 1 82 ? 11.012 9.475 -16.165 1.00 96.44 82 THR A N 1
ATOM 647 C CA . THR A 1 82 ? 11.057 9.422 -14.698 1.00 96.44 82 THR A CA 1
ATOM 648 C C . THR A 1 82 ? 10.902 7.995 -14.176 1.00 96.44 82 THR A C 1
ATOM 650 O O . THR A 1 82 ? 10.393 7.792 -13.072 1.00 96.44 82 THR A O 1
ATOM 653 N N . TRP A 1 83 ? 11.303 6.995 -14.964 1.00 97.12 83 TRP A N 1
ATOM 654 C CA . TRP A 1 83 ? 11.113 5.588 -14.616 1.00 97.12 83 TRP A CA 1
ATOM 655 C C . TRP A 1 83 ? 11.816 5.180 -13.317 1.00 97.12 83 TRP A C 1
ATOM 657 O O . TRP A 1 83 ? 11.305 4.320 -12.611 1.00 97.12 83 TRP A O 1
ATOM 667 N N . GLU A 1 84 ? 12.930 5.817 -12.950 1.00 96.94 84 GLU A N 1
ATOM 668 C CA . GLU A 1 84 ? 13.623 5.553 -11.680 1.00 96.94 84 GLU A CA 1
ATOM 669 C C . GLU A 1 84 ? 12.780 5.969 -10.463 1.00 96.94 84 GLU A C 1
ATOM 671 O O . GLU A 1 84 ? 12.740 5.267 -9.453 1.00 96.94 84 GLU A O 1
ATOM 676 N N . ILE A 1 85 ? 12.056 7.091 -10.569 1.00 97.44 85 ILE A N 1
ATOM 677 C CA . ILE A 1 85 ? 11.141 7.567 -9.519 1.00 97.44 85 ILE A CA 1
ATOM 678 C C . ILE A 1 85 ? 9.942 6.625 -9.418 1.00 97.44 85 ILE A C 1
ATOM 680 O O . ILE A 1 85 ? 9.539 6.243 -8.319 1.00 97.44 85 ILE A O 1
ATOM 684 N N . ASP A 1 86 ? 9.395 6.232 -10.570 1.00 97.50 86 ASP A N 1
ATOM 685 C CA . ASP A 1 86 ? 8.315 5.252 -10.634 1.00 97.50 86 ASP A CA 1
ATOM 686 C C . ASP A 1 86 ? 8.752 3.913 -10.022 1.00 97.50 86 ASP A C 1
ATOM 688 O O . ASP A 1 86 ? 8.000 3.315 -9.259 1.00 97.50 86 ASP A O 1
ATOM 692 N N . LEU A 1 87 ? 9.978 3.463 -10.305 1.00 97.19 87 LEU A N 1
ATOM 693 C CA . LEU A 1 87 ? 10.539 2.229 -9.765 1.00 97.19 87 LEU A CA 1
ATOM 694 C C . LEU A 1 87 ? 10.694 2.289 -8.243 1.00 97.19 87 LEU A C 1
ATOM 696 O O . LEU A 1 87 ? 10.309 1.339 -7.562 1.00 97.19 87 LEU A O 1
ATOM 700 N N . ALA A 1 88 ? 11.214 3.394 -7.707 1.00 97.25 88 ALA A N 1
ATOM 701 C CA . ALA A 1 88 ? 11.358 3.578 -6.265 1.00 97.25 88 ALA A CA 1
ATOM 702 C C . ALA A 1 88 ? 9.998 3.543 -5.544 1.00 97.25 88 ALA A C 1
ATOM 704 O O . ALA A 1 88 ? 9.853 2.914 -4.493 1.00 97.25 88 ALA A O 1
ATOM 705 N N . ASP A 1 89 ? 8.974 4.179 -6.117 1.00 97.44 89 ASP A N 1
ATOM 706 C CA . ASP A 1 89 ? 7.628 4.145 -5.545 1.00 97.44 89 ASP A CA 1
ATOM 707 C C . ASP A 1 89 ? 6.943 2.780 -5.714 1.00 97.44 89 ASP A C 1
ATOM 709 O O . ASP A 1 89 ? 6.223 2.318 -4.823 1.00 97.44 89 ASP A O 1
ATOM 713 N N . TRP A 1 90 ? 7.201 2.088 -6.823 1.00 97.88 90 TRP A N 1
ATOM 714 C CA . TRP A 1 90 ? 6.706 0.735 -7.036 1.00 97.88 90 TRP A CA 1
ATOM 715 C C . TRP A 1 90 ? 7.336 -0.254 -6.050 1.00 97.88 90 TRP A C 1
ATOM 717 O O . TRP A 1 90 ? 6.618 -1.057 -5.455 1.00 97.88 90 TRP A O 1
ATOM 727 N N . GLU A 1 91 ? 8.642 -0.149 -5.792 1.00 97.19 91 GLU A N 1
ATOM 728 C CA . GLU A 1 91 ? 9.330 -0.909 -4.744 1.00 97.19 91 GLU A CA 1
ATOM 729 C C . GLU A 1 91 ? 8.716 -0.636 -3.367 1.00 97.19 91 GLU A C 1
ATOM 731 O O . GLU A 1 91 ? 8.418 -1.578 -2.627 1.00 97.19 91 GLU A O 1
ATOM 736 N N . PHE A 1 92 ? 8.462 0.636 -3.041 1.00 95.88 92 PHE A N 1
ATOM 737 C CA . PHE A 1 92 ? 7.769 1.010 -1.809 1.00 95.88 92 PHE A CA 1
ATOM 738 C C . PHE A 1 92 ? 6.388 0.351 -1.709 1.00 95.88 92 PHE A C 1
ATOM 740 O O . PHE A 1 92 ? 6.015 -0.153 -0.647 1.00 95.88 92 PHE A O 1
ATOM 747 N N . CYS A 1 93 ? 5.625 0.315 -2.804 1.00 96.06 93 CYS A N 1
ATOM 748 C CA . CYS A 1 93 ? 4.324 -0.342 -2.828 1.00 96.06 93 CYS A CA 1
ATOM 749 C C . CYS A 1 93 ? 4.438 -1.855 -2.616 1.00 96.06 93 CYS A C 1
ATOM 751 O O . CYS A 1 93 ? 3.702 -2.396 -1.793 1.00 96.06 93 CYS A O 1
ATOM 753 N N . THR A 1 94 ? 5.358 -2.525 -3.314 1.00 94.88 94 THR A N 1
ATOM 754 C CA . THR A 1 94 ? 5.559 -3.978 -3.223 1.00 94.88 94 THR A CA 1
ATOM 755 C C . THR A 1 94 ? 5.989 -4.392 -1.817 1.00 94.88 94 THR A C 1
ATOM 757 O O . THR A 1 94 ? 5.305 -5.202 -1.191 1.00 94.88 94 THR A O 1
ATOM 760 N N . LYS A 1 95 ? 7.035 -3.761 -1.266 1.00 94.19 95 LYS A N 1
ATOM 761 C CA . LYS A 1 95 ? 7.495 -4.020 0.109 1.00 94.19 95 LYS A CA 1
ATOM 762 C C . LYS A 1 95 ? 6.430 -3.667 1.139 1.00 94.19 95 LYS A C 1
ATOM 764 O O . LYS A 1 95 ? 6.174 -4.434 2.058 1.00 94.19 95 LYS A O 1
ATOM 769 N N . GLY A 1 96 ? 5.735 -2.546 0.945 1.00 92.69 96 GLY A N 1
ATOM 770 C CA . GLY A 1 96 ? 4.644 -2.149 1.825 1.00 92.69 96 GLY A CA 1
ATOM 771 C C . GLY A 1 96 ? 3.523 -3.191 1.872 1.00 92.69 96 GLY A C 1
ATOM 772 O O . GLY A 1 96 ? 2.997 -3.466 2.945 1.00 92.69 96 GLY A O 1
ATOM 773 N N . ILE A 1 97 ? 3.150 -3.797 0.741 1.00 94.25 97 ILE A N 1
ATOM 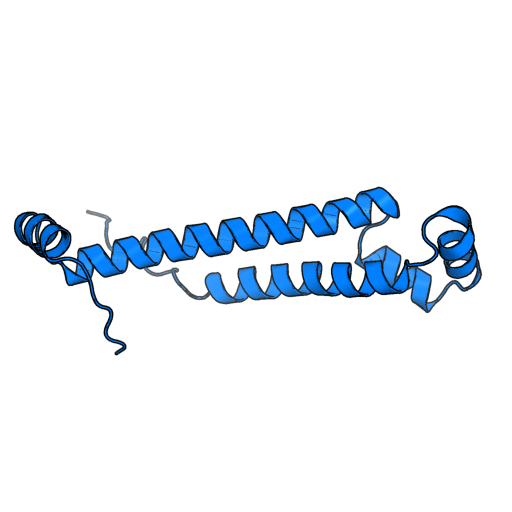774 C CA . ILE A 1 97 ? 2.143 -4.869 0.724 1.00 94.25 97 ILE A CA 1
ATOM 775 C C . ILE A 1 97 ? 2.619 -6.068 1.546 1.00 94.25 97 ILE A C 1
ATOM 777 O O . ILE A 1 97 ? 1.831 -6.588 2.336 1.00 94.25 97 ILE A O 1
ATOM 781 N N . GLU A 1 98 ? 3.873 -6.491 1.386 1.00 92.31 98 GLU A N 1
ATOM 782 C CA . GLU A 1 98 ? 4.458 -7.596 2.156 1.00 92.31 98 GLU A CA 1
ATOM 783 C C . GLU A 1 98 ? 4.463 -7.287 3.656 1.00 92.31 98 GLU A C 1
ATOM 785 O O . GLU A 1 98 ? 3.943 -8.075 4.445 1.00 92.31 98 GLU A O 1
ATOM 790 N N . ASP A 1 99 ? 4.944 -6.107 4.047 1.00 91.06 99 ASP A N 1
ATOM 791 C CA . ASP A 1 99 ? 5.014 -5.679 5.445 1.00 91.06 99 ASP A CA 1
ATOM 792 C C . ASP A 1 99 ? 3.630 -5.647 6.105 1.00 91.06 99 ASP A C 1
ATOM 794 O O . ASP A 1 99 ? 3.436 -6.193 7.192 1.00 91.06 99 ASP A O 1
ATOM 798 N N . TRP A 1 100 ? 2.641 -5.027 5.453 1.00 89.81 100 TRP A N 1
ATOM 799 C CA . TRP A 1 100 ? 1.281 -4.930 5.994 1.00 89.81 100 TRP A CA 1
ATOM 800 C C . TRP A 1 100 ? 0.549 -6.275 6.012 1.00 89.81 100 TRP A C 1
ATOM 802 O O . TRP A 1 100 ? -0.308 -6.476 6.870 1.00 89.81 100 TRP A O 1
ATOM 812 N N . THR A 1 101 ? 0.888 -7.195 5.105 1.00 89.50 101 THR A N 1
ATOM 813 C CA . THR A 1 101 ? 0.327 -8.554 5.099 1.00 89.50 101 THR A CA 1
ATOM 814 C C . THR A 1 101 ? 0.936 -9.387 6.233 1.00 89.50 101 THR A C 1
ATOM 816 O O . THR A 1 101 ? 0.208 -9.942 7.054 1.00 89.50 101 THR A O 1
ATOM 819 N N . ASN A 1 102 ? 2.266 -9.395 6.355 1.00 84.69 102 ASN A N 1
ATOM 820 C CA . ASN A 1 102 ? 2.990 -10.205 7.338 1.00 84.69 102 ASN A CA 1
ATOM 821 C C . ASN A 1 102 ? 2.790 -9.725 8.783 1.00 84.69 102 ASN A C 1
ATOM 823 O O . ASN A 1 102 ? 2.702 -10.541 9.699 1.00 84.69 102 ASN A O 1
ATOM 827 N N . ASN A 1 103 ? 2.682 -8.410 9.004 1.00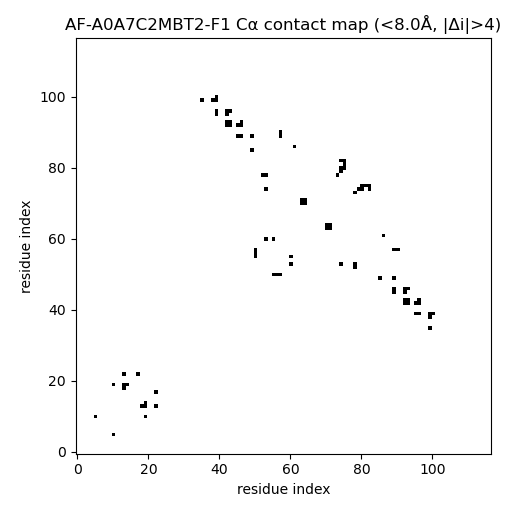 72.25 103 ASN A N 1
ATOM 828 C CA . ASN A 1 103 ? 2.454 -7.859 10.343 1.00 72.25 103 ASN A CA 1
ATOM 829 C C . ASN A 1 103 ? 1.060 -8.183 10.901 1.00 72.25 103 ASN A C 1
ATOM 831 O O . ASN A 1 103 ? 0.874 -8.111 12.113 1.00 72.25 103 ASN A O 1
ATOM 835 N N . PHE A 1 104 ? 0.088 -8.533 10.052 1.00 61.59 104 PHE A N 1
ATOM 836 C CA . PHE A 1 104 ? -1.277 -8.837 10.486 1.00 61.59 104 PHE A CA 1
ATOM 837 C C . PHE A 1 104 ? -1.576 -10.345 10.553 1.00 61.59 104 PHE A C 1
ATOM 839 O O . PHE A 1 104 ? -2.353 -10.779 11.399 1.00 61.59 104 PHE A O 1
ATOM 846 N N . GLU A 1 105 ? -0.906 -11.179 9.747 1.00 53.31 105 GLU A N 1
ATOM 847 C CA . GLU A 1 105 ? -1.047 -12.647 9.820 1.00 53.31 105 GLU A CA 1
ATOM 848 C C . GLU A 1 105 ? -0.534 -13.270 11.135 1.00 53.31 105 GLU A C 1
ATOM 850 O O . GLU A 1 105 ? -0.835 -14.430 11.431 1.00 53.31 105 GLU A O 1
ATOM 855 N N . MET A 1 106 ? 0.193 -12.513 11.961 1.00 39.75 106 MET A N 1
ATOM 856 C CA . MET A 1 106 ? 0.633 -12.961 13.287 1.00 39.75 106 MET A CA 1
ATOM 857 C C . MET A 1 106 ? -0.490 -12.979 14.345 1.00 39.75 106 MET A C 1
ATOM 859 O O . MET A 1 106 ? -0.292 -13.582 15.398 1.00 39.75 106 MET A O 1
ATOM 863 N N . GLU A 1 107 ? -1.678 -12.401 14.096 1.00 47.41 107 GLU A N 1
ATOM 864 C CA . GLU A 1 107 ? -2.778 -12.403 15.078 1.00 47.41 107 GLU A CA 1
ATOM 865 C C . GLU A 1 107 ? -4.155 -12.198 14.391 1.00 47.41 107 GLU A C 1
ATOM 867 O O . GLU A 1 107 ? -4.523 -11.053 14.127 1.00 47.41 107 GLU A O 1
ATOM 872 N N . PRO A 1 108 ? -4.939 -13.264 14.065 1.00 45.16 108 PRO A N 1
ATOM 873 C CA . PRO A 1 108 ? -5.413 -14.250 15.043 1.00 45.16 108 PRO A CA 1
ATOM 874 C C . PRO A 1 108 ? -5.589 -15.691 14.491 1.00 45.16 108 PRO A C 1
ATOM 876 O O . PRO A 1 108 ? -6.578 -16.006 13.832 1.00 45.16 108 PRO A O 1
ATOM 879 N N . ARG A 1 109 ? -4.731 -16.638 14.899 1.00 37.91 109 ARG A N 1
ATOM 880 C CA . ARG A 1 109 ? -5.065 -18.085 14.864 1.00 37.91 109 ARG A CA 1
ATOM 881 C C . ARG A 1 109 ? -5.827 -18.569 16.112 1.00 37.91 109 ARG A C 1
ATOM 883 O O . ARG A 1 109 ? -5.902 -19.765 16.351 1.00 37.91 109 ARG A O 1
ATOM 890 N N . TYR A 1 110 ? -6.398 -17.663 16.912 1.00 42.88 110 TYR A N 1
ATOM 891 C CA . TYR A 1 110 ? -7.014 -18.008 18.207 1.00 42.88 110 TYR A CA 1
ATOM 892 C C . TYR A 1 110 ? -8.496 -17.625 18.358 1.00 42.88 110 TYR A C 1
ATOM 894 O O . TYR A 1 110 ? -9.030 -17.703 19.464 1.00 42.88 110 TYR A O 1
ATOM 902 N N . ALA A 1 111 ? -9.191 -17.242 17.282 1.00 38.88 111 ALA A N 1
ATOM 903 C CA . ALA A 1 111 ? -10.612 -16.879 17.367 1.00 38.88 111 ALA A CA 1
ATOM 904 C C . ALA A 1 111 ? -11.592 -18.028 17.043 1.00 38.88 111 ALA A C 1
ATOM 906 O O . ALA A 1 111 ? -12.751 -17.944 17.442 1.00 38.88 111 ALA A O 1
ATOM 907 N N . GLU A 1 112 ? -11.159 -19.110 16.385 1.00 40.03 112 GLU A N 1
ATOM 908 C CA . GLU A 1 112 ? -12.075 -20.178 15.935 1.00 40.03 112 GLU A CA 1
ATOM 909 C C . GLU A 1 112 ? -12.235 -21.360 16.912 1.00 40.03 112 GLU A C 1
ATOM 911 O O . GLU A 1 112 ? -13.155 -22.155 16.749 1.00 40.03 112 GLU A O 1
ATOM 916 N N . GLU A 1 113 ? -11.444 -21.457 17.987 1.00 38.50 113 GLU A N 1
ATOM 917 C CA . GLU A 1 113 ? -11.533 -22.595 18.930 1.00 38.50 113 GLU A CA 1
ATOM 918 C C . GLU A 1 113 ? -12.386 -22.337 20.189 1.00 38.50 113 GLU A C 1
ATOM 920 O O . GLU A 1 113 ? -12.503 -23.214 21.042 1.00 38.50 113 GLU A O 1
ATOM 925 N N . ARG A 1 114 ? -13.020 -21.162 20.340 1.00 38.47 114 ARG A N 1
ATOM 926 C CA . ARG A 1 114 ? -13.844 -20.841 21.533 1.00 38.47 114 ARG A CA 1
ATOM 927 C C . ARG A 1 114 ? -15.359 -20.895 21.335 1.00 38.47 114 ARG A C 1
ATOM 929 O O . ARG A 1 114 ? -16.089 -20.621 22.283 1.00 38.47 114 ARG A O 1
ATOM 936 N N . TYR A 1 115 ? -15.834 -21.286 20.155 1.00 40.59 115 TYR A N 1
ATOM 937 C CA . TYR A 1 115 ? -17.262 -21.479 19.886 1.00 40.59 115 TYR A CA 1
ATOM 938 C C . TYR A 1 115 ? -17.506 -22.741 19.054 1.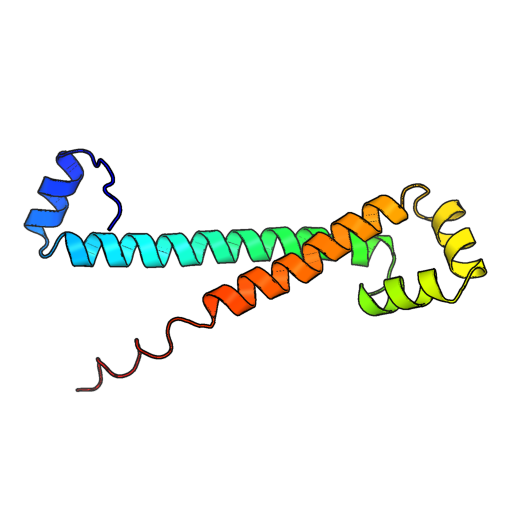00 40.59 115 TYR A C 1
ATOM 940 O O . TYR A 1 115 ? -17.987 -22.681 17.926 1.00 40.59 115 TYR A O 1
ATOM 948 N N . LEU A 1 116 ? -17.201 -23.899 19.634 1.00 33.19 116 LEU A N 1
ATOM 949 C CA . LEU A 1 116 ? -17.888 -25.141 19.290 1.00 33.19 116 LEU A CA 1
ATOM 950 C C . LEU A 1 116 ? -18.606 -25.641 20.558 1.00 33.19 116 LEU A C 1
ATOM 952 O O . LEU A 1 116 ? -18.023 -25.527 21.638 1.00 33.19 116 LEU A O 1
ATOM 956 N N . PRO A 1 117 ? -19.877 -26.069 20.442 1.00 48.03 117 PRO A N 1
ATOM 957 C CA . PRO A 1 117 ? -20.747 -26.384 21.577 1.00 48.03 117 PRO A CA 1
ATOM 958 C C . PRO A 1 117 ? -20.289 -27.596 22.394 1.00 48.03 117 PRO A C 1
ATOM 960 O O . PRO A 1 117 ? -19.668 -28.514 21.811 1.00 48.03 117 PRO A O 1
#

Secondary structure (DSSP, 8-state):
-------HHHHHHHHHHS-HHHHHHHHHHHHHHHHHHHHHHHHHHHHHHHHHHHSS-HHHHHHHHHH-HHHHHHHHHHT-TTHHHHHHHHHHHHHHHHHHHHHHHTS-SSSSSS---

Solvent-accessible surface area (backbone atoms only — not comparable to full-atom values): 6923 Å² total; per-residue (Å²): 140,83,91,79,92,75,63,64,73,56,52,58,57,37,50,76,76,45,64,47,66,64,52,50,52,51,51,49,53,53,49,52,52,50,54,52,52,52,50,41,51,53,30,51,50,54,38,47,54,50,27,65,72,70,74,40,56,70,70,61,45,56,52,41,62,75,72,30,69,69,55,42,53,47,39,39,74,74,72,35,78,57,48,69,61,52,48,54,53,38,49,50,24,54,53,46,40,51,52,61,49,59,71,47,72,78,65,73,94,73,72,78,82,82,77,73,135

Foldseek 3Di:
DDDDDDDVVLVVVVVVVPDPVVVVVVVVVVVLVVVLVVLLVVLVVLLVVVCVQLVHHLVVVVVCCVPPPVVVVCCCPPGHVCVVVSNVSSVVSVVSNVCSVVVPVVDDPPDPPPDDD